Protein AF-K1UA88-F1 (afdb_monomer_lite)

Foldseek 3Di:
DVVLVVCVVVVVVVVNVPDPPPVVVVVVVVVVVVVVVVVVVVVVVVVVVVVVVVVVVVVLVVLLVVLVVQLVVLVVVLPDPPDDPVSNVVSVVSNVVSVVSVVVSVVVVVVVVCVVVVVDDDDDDDDPPVVVVVVVVCVPDDPPD

Radius of gyration: 30.44 Å; chains: 1; bounding box: 71×41×77 Å

Sequence (145 aa):
MEEILIRFRENKFDDLLKTENHAELEKLNDQLEAIGHHIQLLKEEAREEKESTKEMVSDISHQLKTPVAALDICFSVLMQNDLSATEQEEFRIRCRSALDGLETLLQSLLEISKMETGLIQINKKKLPLMDTVISAVNRTYPKSG

Secondary structure (DSSP, 8-state):
-HHHHHHHHTT-GGGTTT---HHHHHHHHHHHHHHHHHHHHHHHHHHHHHHHHHHHHHHHHHHHHHHHHHHHHHHHHHT-TT--HHHHHHHHHHHHHHHHHHHHHHHHHHHHHHHHTT----------HHHHHHHHHHHHS----

Organism: NCBI:txid408170

InterPro domains:
  IPR003661 Signal transduction histidine kinase, dimerisation/phosphoacceptor domain [PF00512] (54-118)
  IPR003661 Signal transduction histidine kinase, dimerisation/phosphoacceptor domain [SM00388] (52-118)
  IPR003661 Signal transduction histidine kinase, dimerisation/phosphoacceptor domain [cd00082] (54-114)
  IPR036097 Signal transduction histidine kinase, dimerisation/phosphoacceptor domain superfamily [SSF47384] (38-118)
  IPR050398 Heme sensor protein HssS/ArlS-like [PTHR45528] (12-139)

Structure (mmCIF, N/CA/C/O backbone):
data_AF-K1UA88-F1
#
_entry.id   AF-K1UA88-F1
#
loop_
_atom_site.group_PDB
_atom_site.id
_atom_site.type_symbol
_atom_site.label_atom_id
_atom_site.label_alt_id
_atom_site.label_comp_id
_atom_site.label_asym_id
_atom_site.label_entity_id
_atom_site.label_seq_id
_atom_site.pdbx_PDB_ins_code
_atom_site.Cartn_x
_atom_site.Cartn_y
_atom_site.Cartn_z
_atom_site.occupancy
_atom_site.B_iso_or_equiv
_atom_site.auth_seq_id
_atom_site.auth_comp_id
_atom_site.auth_asym_id
_atom_site.auth_atom_id
_atom_site.pdbx_PDB_model_num
ATOM 1 N N . MET A 1 1 ? 25.932 -5.704 -40.683 1.00 51.31 1 MET A N 1
ATOM 2 C CA . MET A 1 1 ? 25.327 -5.335 -39.377 1.00 51.31 1 MET A CA 1
ATOM 3 C C . MET A 1 1 ? 24.572 -6.501 -38.734 1.00 51.31 1 MET A C 1
ATOM 5 O O . MET A 1 1 ? 24.930 -6.862 -37.623 1.00 51.31 1 MET A O 1
ATOM 9 N N . GLU A 1 2 ? 23.603 -7.142 -39.406 1.00 56.31 2 GLU A N 1
ATOM 10 C CA . GLU A 1 2 ? 22.898 -8.327 -38.856 1.00 56.31 2 GLU A CA 1
ATOM 11 C C . GLU A 1 2 ? 23.846 -9.473 -38.480 1.00 56.31 2 GLU A C 1
ATOM 13 O O . GLU A 1 2 ? 23.729 -10.057 -37.409 1.00 56.31 2 GLU A O 1
ATOM 18 N N . GLU A 1 3 ? 24.842 -9.748 -39.319 1.00 59.47 3 GLU A N 1
ATOM 19 C CA . GLU A 1 3 ? 25.791 -10.844 -39.102 1.00 59.47 3 GLU A CA 1
ATOM 20 C C . GLU A 1 3 ? 26.680 -10.648 -37.859 1.00 59.47 3 GLU A C 1
ATOM 22 O O . GLU A 1 3 ? 27.014 -11.602 -37.163 1.00 59.47 3 GLU A O 1
ATOM 27 N N . ILE A 1 4 ? 27.008 -9.395 -37.543 1.00 59.78 4 ILE A N 1
ATOM 28 C CA . ILE A 1 4 ? 27.801 -8.985 -36.375 1.00 59.78 4 ILE A CA 1
ATOM 29 C C . ILE A 1 4 ? 26.969 -9.144 -35.093 1.00 59.78 4 ILE A C 1
ATOM 31 O O . ILE A 1 4 ? 27.446 -9.711 -34.111 1.00 59.78 4 ILE A O 1
ATOM 35 N N . LEU A 1 5 ? 25.698 -8.726 -35.124 1.00 59.12 5 LEU A N 1
ATOM 36 C CA . LEU A 1 5 ? 24.754 -8.896 -34.013 1.00 59.12 5 LEU A CA 1
ATOM 37 C C . LEU A 1 5 ? 24.441 -10.374 -33.732 1.00 59.12 5 LEU A C 1
ATOM 39 O O . LEU A 1 5 ? 24.334 -10.772 -32.572 1.00 59.12 5 LEU A O 1
ATOM 43 N N . ILE A 1 6 ? 24.339 -11.204 -34.775 1.00 65.56 6 ILE A N 1
ATOM 44 C CA . ILE A 1 6 ? 24.177 -12.659 -34.636 1.00 65.56 6 ILE A CA 1
ATOM 45 C C . ILE A 1 6 ? 25.408 -13.270 -33.954 1.00 65.56 6 ILE A C 1
ATOM 47 O O . ILE A 1 6 ? 25.253 -14.034 -33.004 1.00 65.56 6 ILE A O 1
ATOM 51 N N . ARG A 1 7 ? 26.622 -12.888 -34.369 1.00 62.91 7 ARG A N 1
ATOM 52 C CA . ARG A 1 7 ? 27.878 -13.378 -33.770 1.00 62.91 7 ARG A CA 1
ATOM 53 C C . ARG A 1 7 ? 28.062 -12.924 -32.318 1.00 62.91 7 ARG A C 1
ATOM 55 O O . ARG A 1 7 ? 28.513 -13.719 -31.496 1.00 62.91 7 ARG A O 1
ATOM 62 N N . PHE A 1 8 ? 27.645 -11.700 -31.987 1.00 62.47 8 PHE A N 1
ATOM 63 C CA . PHE A 1 8 ? 27.607 -11.198 -30.609 1.00 62.47 8 PHE A CA 1
ATOM 64 C C . PHE A 1 8 ? 26.644 -12.019 -29.737 1.00 62.47 8 PHE A C 1
ATOM 66 O O . PHE A 1 8 ? 27.021 -12.498 -28.670 1.00 62.47 8 PHE A O 1
ATOM 73 N N . ARG A 1 9 ? 25.419 -12.268 -30.224 1.00 62.53 9 ARG A N 1
ATOM 74 C CA . ARG A 1 9 ? 24.422 -13.101 -29.528 1.00 62.53 9 ARG A CA 1
ATOM 75 C C . ARG A 1 9 ? 24.891 -14.548 -29.332 1.00 62.53 9 ARG A C 1
ATOM 77 O O . ARG A 1 9 ? 24.505 -15.185 -28.359 1.00 62.53 9 ARG A O 1
ATOM 84 N N . GLU A 1 10 ? 25.720 -15.060 -30.238 1.00 72.69 10 GLU A N 1
ATOM 85 C CA . GLU A 1 10 ? 26.306 -16.405 -30.170 1.00 72.69 10 GLU A CA 1
ATOM 86 C C . GLU A 1 10 ? 27.605 -16.489 -29.347 1.00 72.69 10 GLU A C 1
ATOM 88 O O . GLU A 1 10 ? 28.243 -17.541 -29.335 1.00 72.69 10 GLU A O 1
ATOM 93 N N . ASN A 1 11 ? 28.001 -15.418 -28.643 1.00 61.56 11 ASN A N 1
ATOM 94 C CA . ASN A 1 11 ? 29.209 -15.366 -27.806 1.00 61.56 11 ASN A CA 1
ATOM 95 C C . ASN A 1 11 ? 30.523 -15.588 -28.597 1.00 61.56 11 ASN A C 1
ATOM 97 O O . ASN A 1 11 ? 31.531 -16.016 -28.037 1.00 61.56 11 ASN A O 1
ATOM 101 N N . LYS A 1 12 ? 30.527 -15.301 -29.909 1.00 65.31 12 LYS A N 1
ATOM 102 C CA . LYS A 1 12 ? 31.684 -15.465 -30.814 1.00 65.31 12 LYS A CA 1
ATOM 103 C C . LYS A 1 12 ? 32.442 -14.147 -30.986 1.00 65.31 12 LYS A C 1
ATOM 105 O O . LYS A 1 12 ? 32.491 -13.568 -32.071 1.00 65.31 12 LYS A O 1
ATOM 110 N N . PHE A 1 13 ? 33.023 -13.670 -29.889 1.00 60.03 13 PHE A N 1
ATOM 111 C CA . PHE A 1 13 ? 33.731 -12.386 -29.823 1.00 60.03 13 PHE A CA 1
ATOM 112 C C . PHE A 1 13 ? 35.048 -12.356 -30.616 1.00 60.03 13 PHE A C 1
ATOM 114 O O . PHE A 1 13 ? 35.391 -11.327 -31.197 1.00 60.03 13 PHE A O 1
ATOM 121 N N . ASP A 1 14 ? 35.743 -13.491 -30.724 1.00 58.16 14 ASP A N 1
ATOM 122 C CA . ASP A 1 14 ? 37.041 -13.589 -31.409 1.00 58.16 14 ASP A CA 1
ATOM 123 C C . ASP A 1 14 ? 36.977 -13.314 -32.919 1.00 58.16 14 ASP A C 1
ATOM 125 O O . ASP A 1 14 ? 37.958 -12.875 -33.517 1.00 58.16 14 ASP A O 1
ATOM 129 N N . ASP A 1 15 ? 35.827 -13.552 -33.555 1.00 58.66 15 ASP A N 1
ATOM 130 C CA . ASP A 1 15 ? 35.647 -13.333 -34.995 1.00 58.66 15 ASP A CA 1
ATOM 131 C C . ASP A 1 15 ? 35.169 -11.913 -35.333 1.00 58.66 15 ASP A C 1
ATOM 133 O O . ASP A 1 15 ? 35.246 -11.500 -36.490 1.00 58.66 15 ASP A O 1
ATOM 137 N N . LEU A 1 16 ? 34.706 -11.148 -34.338 1.00 57.72 16 LEU A N 1
ATOM 138 C CA . LEU A 1 16 ? 34.315 -9.740 -34.483 1.00 57.72 16 LEU A CA 1
ATOM 139 C C . LEU A 1 16 ? 35.546 -8.827 -34.567 1.00 57.72 16 LEU A C 1
ATOM 141 O O . LEU A 1 16 ? 35.598 -7.932 -35.411 1.00 57.72 16 LEU A O 1
ATOM 145 N N . LEU A 1 17 ? 36.563 -9.121 -33.752 1.00 58.81 17 LEU A N 1
ATOM 146 C CA . LEU A 1 17 ? 37.824 -8.374 -33.657 1.00 58.81 17 LEU A CA 1
ATOM 147 C C . LEU A 1 17 ? 38.757 -8.557 -34.868 1.00 58.81 17 LEU A C 1
ATOM 149 O O . LEU A 1 17 ? 39.751 -7.848 -34.983 1.00 58.81 17 LEU A O 1
ATOM 153 N N . LYS A 1 18 ? 38.446 -9.488 -35.779 1.00 63.47 18 LYS A N 1
ATOM 154 C CA . LYS A 1 18 ? 39.215 -9.739 -37.015 1.00 63.47 18 LYS A CA 1
ATOM 155 C C . LYS A 1 18 ? 38.802 -8.846 -38.190 1.00 63.47 18 LYS A C 1
ATOM 157 O O . LYS A 1 18 ? 39.366 -8.967 -39.273 1.00 63.47 18 LYS A O 1
ATOM 162 N N . THR A 1 19 ? 37.802 -7.986 -38.008 1.00 62.97 19 THR A N 1
ATOM 163 C CA . THR A 1 19 ? 37.312 -7.086 -39.059 1.00 62.97 19 THR A CA 1
ATOM 164 C C . THR A 1 19 ? 38.203 -5.840 -39.127 1.00 62.97 19 THR A C 1
ATOM 166 O O . THR A 1 19 ? 38.290 -5.106 -38.152 1.00 62.97 19 THR A O 1
ATOM 169 N N . GLU A 1 20 ? 38.837 -5.555 -40.270 1.00 62.91 20 GLU A N 1
ATOM 170 C CA . GLU A 1 20 ? 39.700 -4.364 -40.456 1.00 62.91 20 GLU A CA 1
ATOM 171 C C . GLU A 1 20 ? 38.912 -3.049 -40.651 1.00 62.91 20 GLU A C 1
ATOM 173 O O . GLU A 1 20 ? 39.484 -1.967 -40.786 1.00 62.91 20 GLU A O 1
ATOM 178 N N . ASN A 1 21 ? 37.578 -3.119 -40.674 1.00 72.88 21 ASN A N 1
ATOM 179 C CA . ASN A 1 21 ? 36.710 -1.971 -40.904 1.00 72.88 21 ASN A CA 1
ATOM 180 C C . ASN A 1 21 ? 36.418 -1.211 -39.600 1.00 72.88 21 ASN A C 1
ATOM 182 O O . ASN A 1 21 ? 35.411 -1.446 -38.928 1.00 72.88 21 ASN A O 1
ATOM 186 N N . HIS A 1 22 ? 37.301 -0.270 -39.260 1.00 72.81 22 HIS A N 1
ATOM 187 C CA . HIS A 1 22 ? 37.200 0.569 -38.060 1.00 72.81 22 HIS A CA 1
ATOM 188 C C . HIS A 1 22 ? 35.840 1.267 -37.888 1.00 72.81 22 HIS A C 1
ATOM 190 O O . HIS A 1 22 ? 35.344 1.343 -36.768 1.00 72.81 22 HIS A O 1
ATOM 196 N N . ALA A 1 23 ? 35.204 1.713 -38.976 1.00 75.38 23 ALA A N 1
ATOM 197 C CA . ALA A 1 23 ? 33.917 2.410 -38.911 1.00 75.38 23 ALA A CA 1
ATOM 198 C C . ALA A 1 23 ? 32.754 1.490 -38.481 1.00 75.38 23 ALA A C 1
ATOM 200 O O . ALA A 1 23 ? 31.801 1.932 -37.840 1.00 75.38 23 ALA A O 1
ATOM 201 N N . GLU A 1 24 ? 32.814 0.199 -38.820 1.00 72.44 24 GLU A N 1
ATOM 202 C CA . GLU A 1 24 ?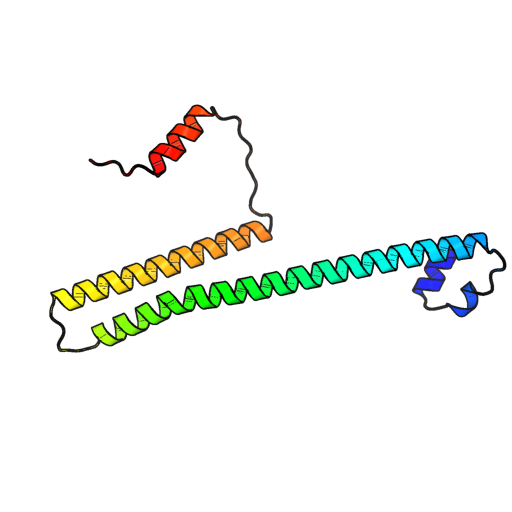 31.806 -0.779 -38.390 1.00 72.44 24 GLU A CA 1
ATOM 203 C C . GLU A 1 24 ? 32.002 -1.203 -36.931 1.00 72.44 24 GLU A C 1
ATOM 205 O O . GLU A 1 24 ? 31.016 -1.436 -36.230 1.00 72.44 24 GLU A O 1
ATOM 210 N N . LEU A 1 25 ? 33.255 -1.256 -36.466 1.00 74.81 25 LEU A N 1
ATOM 211 C CA . LEU A 1 25 ? 33.591 -1.506 -35.062 1.00 74.81 25 LEU A CA 1
ATOM 212 C C . LEU A 1 25 ? 33.178 -0.341 -34.155 1.00 74.81 25 LEU A C 1
ATOM 214 O O . LEU A 1 25 ? 32.622 -0.581 -33.087 1.00 74.81 25 LEU A O 1
ATOM 218 N N . GLU A 1 26 ? 33.389 0.903 -34.589 1.00 78.25 26 GLU A N 1
ATOM 219 C CA . GLU A 1 26 ? 32.960 2.105 -33.860 1.00 78.25 26 GLU A CA 1
ATOM 220 C C . GLU A 1 26 ? 31.434 2.133 -33.703 1.00 78.25 26 GLU A C 1
ATOM 222 O O . GLU A 1 26 ? 30.918 2.220 -32.592 1.00 78.25 26 GLU A O 1
ATOM 227 N N . LYS A 1 27 ? 30.697 1.886 -34.793 1.00 77.19 27 LYS A N 1
ATOM 228 C CA . LYS A 1 27 ? 29.231 1.799 -34.750 1.00 77.19 27 LYS A CA 1
ATOM 229 C C . LYS A 1 27 ? 28.717 0.674 -33.844 1.00 77.19 27 LYS A C 1
ATOM 231 O O . LYS A 1 27 ? 27.672 0.822 -33.213 1.00 77.19 27 LYS A O 1
ATOM 236 N N . LEU A 1 28 ? 29.410 -0.465 -33.807 1.00 77.25 28 LEU A N 1
ATOM 237 C CA . LEU A 1 28 ? 29.076 -1.561 -32.897 1.00 77.25 28 LEU A CA 1
ATOM 238 C C . LEU A 1 28 ? 29.319 -1.163 -31.438 1.00 77.25 28 LEU A C 1
ATOM 240 O O . LEU A 1 28 ? 28.499 -1.489 -30.581 1.00 77.25 28 LEU A O 1
ATOM 244 N N . ASN A 1 29 ? 30.420 -0.462 -31.165 1.00 78.12 29 ASN A N 1
ATOM 245 C CA . ASN A 1 29 ? 30.736 0.039 -29.835 1.00 78.12 29 ASN A CA 1
ATOM 246 C C . ASN A 1 29 ? 29.665 1.024 -29.345 1.00 78.12 29 ASN A C 1
ATOM 248 O O . ASN A 1 29 ? 29.145 0.836 -28.249 1.00 78.12 29 ASN A O 1
ATOM 252 N N . ASP A 1 30 ? 29.242 1.969 -30.190 1.00 81.00 30 ASP A N 1
ATOM 253 C CA . ASP A 1 30 ? 28.160 2.913 -29.871 1.00 81.00 30 ASP A CA 1
ATOM 254 C C . ASP A 1 30 ? 26.839 2.189 -29.556 1.00 81.00 30 ASP A C 1
ATOM 256 O O . ASP A 1 30 ? 26.119 2.531 -28.616 1.00 81.00 30 ASP A O 1
ATOM 260 N N . GLN A 1 31 ? 26.506 1.151 -30.334 1.00 79.50 31 GLN A N 1
ATOM 261 C CA . GLN A 1 31 ? 25.310 0.338 -30.094 1.00 79.50 31 GLN A CA 1
ATOM 262 C C . GLN A 1 31 ? 25.404 -0.453 -28.786 1.00 79.50 31 GLN A C 1
ATOM 264 O O . GLN A 1 31 ? 24.408 -0.573 -28.069 1.00 79.50 31 GLN A O 1
ATOM 269 N N . LEU A 1 32 ? 26.581 -0.992 -28.467 1.00 80.25 32 LEU A N 1
ATOM 270 C CA . LEU A 1 32 ? 26.811 -1.730 -27.230 1.00 80.25 32 LEU A CA 1
ATOM 271 C C . LEU A 1 32 ? 26.743 -0.806 -26.011 1.00 80.25 32 LEU A C 1
ATOM 273 O O . LEU A 1 32 ? 26.140 -1.175 -25.004 1.00 80.25 32 LEU A O 1
ATOM 277 N N . GLU A 1 33 ? 27.295 0.401 -26.122 1.00 80.75 33 GLU A N 1
ATOM 278 C CA . GLU A 1 33 ? 27.209 1.438 -25.096 1.00 80.75 33 GLU A CA 1
ATOM 279 C C . GLU A 1 33 ? 25.749 1.847 -24.858 1.00 80.75 33 GLU A C 1
ATOM 281 O O . GLU A 1 33 ? 25.284 1.837 -23.717 1.00 80.75 33 GLU A O 1
ATOM 286 N N . ALA A 1 34 ? 24.974 2.077 -25.924 1.00 82.69 34 ALA A N 1
ATOM 287 C CA . ALA A 1 34 ? 23.545 2.377 -25.820 1.00 82.69 34 ALA A CA 1
ATOM 288 C C . ALA A 1 34 ? 22.747 1.251 -25.133 1.00 82.69 34 ALA A C 1
ATOM 290 O O . ALA A 1 34 ? 21.897 1.522 -24.280 1.00 82.69 34 ALA A O 1
ATOM 291 N N . ILE A 1 35 ? 23.032 -0.017 -25.457 1.00 86.38 35 ILE A N 1
ATOM 292 C CA . ILE A 1 35 ? 22.415 -1.174 -24.786 1.00 86.38 35 ILE A CA 1
ATOM 293 C C . ILE A 1 35 ? 22.840 -1.237 -23.316 1.00 86.38 35 ILE A C 1
ATOM 295 O O . ILE A 1 35 ? 21.995 -1.466 -22.453 1.00 86.38 35 ILE A O 1
ATOM 299 N N . GLY A 1 36 ? 24.120 -1.009 -23.015 1.00 83.50 36 GLY A N 1
ATOM 300 C CA . GLY A 1 36 ? 24.634 -0.965 -21.646 1.00 83.50 36 GLY A CA 1
ATOM 301 C C . GLY A 1 36 ? 23.917 0.088 -20.801 1.00 83.50 36 GLY A C 1
ATOM 302 O O . GLY A 1 36 ? 23.453 -0.215 -19.700 1.00 83.50 36 GLY A O 1
ATOM 303 N N . HIS A 1 37 ? 23.732 1.291 -21.350 1.00 85.94 37 HIS A N 1
ATOM 304 C CA . HIS A 1 37 ? 22.940 2.347 -20.719 1.00 85.94 37 HIS A CA 1
ATOM 305 C C . HIS A 1 37 ? 21.481 1.941 -20.514 1.00 85.94 37 HIS A C 1
ATOM 307 O O . HIS A 1 37 ? 20.935 2.162 -19.433 1.00 85.94 37 HIS A O 1
ATOM 313 N N . HIS A 1 38 ? 20.853 1.317 -21.511 1.00 88.94 38 HIS A N 1
ATOM 314 C CA . HIS A 1 38 ? 19.465 0.881 -21.395 1.00 88.94 38 HIS A CA 1
ATOM 315 C C . HIS A 1 38 ? 19.285 -0.213 -20.332 1.00 88.94 38 HIS A C 1
ATOM 317 O O . HIS A 1 38 ? 18.365 -0.136 -19.524 1.00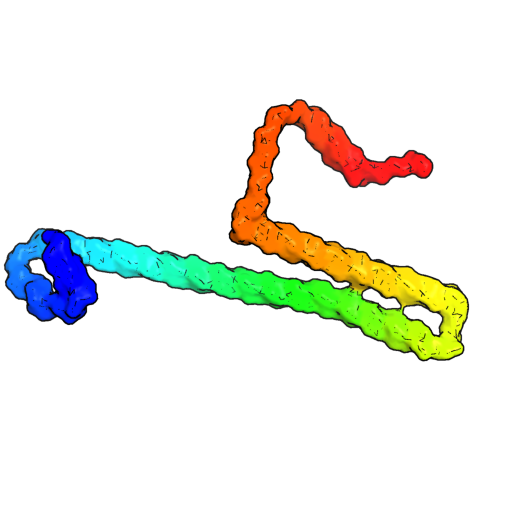 88.94 38 HIS A O 1
ATOM 323 N N . ILE A 1 39 ? 20.195 -1.189 -20.264 1.00 89.75 39 ILE A N 1
ATOM 324 C CA . ILE A 1 39 ? 20.194 -2.223 -19.217 1.00 89.75 39 ILE A CA 1
ATOM 325 C C . ILE A 1 39 ? 20.374 -1.592 -17.835 1.00 89.75 39 ILE A C 1
ATOM 327 O O . ILE A 1 39 ? 19.706 -1.997 -16.885 1.00 89.75 39 ILE A O 1
ATOM 331 N N . GLN A 1 40 ? 21.262 -0.604 -17.711 1.00 89.38 40 GLN A N 1
ATOM 332 C CA . GLN A 1 40 ? 21.472 0.097 -16.449 1.00 89.38 40 GLN A CA 1
ATOM 333 C C . GLN A 1 40 ? 20.216 0.862 -16.013 1.00 89.38 40 GLN A C 1
ATOM 335 O O . GLN A 1 40 ? 19.878 0.823 -14.832 1.00 89.38 40 GLN A O 1
ATOM 340 N N . LEU A 1 41 ? 19.507 1.497 -16.953 1.00 93.44 41 LEU A N 1
ATOM 341 C CA . LEU A 1 41 ? 18.229 2.157 -16.686 1.00 93.44 41 LEU A CA 1
ATOM 342 C C . LEU A 1 41 ? 17.168 1.151 -16.223 1.00 93.44 41 LEU A C 1
ATOM 344 O O . LEU A 1 41 ? 16.612 1.322 -15.146 1.00 93.44 41 LEU A O 1
ATOM 348 N N . LEU A 1 42 ? 16.962 0.061 -16.970 1.00 91.50 42 LEU A N 1
ATOM 349 C CA . LEU A 1 42 ? 16.003 -0.994 -16.609 1.00 91.50 42 LEU A CA 1
ATOM 350 C C . LEU A 1 42 ? 16.304 -1.607 -15.236 1.00 91.50 42 LEU A C 1
ATOM 352 O O . LEU A 1 42 ? 15.400 -1.945 -14.475 1.00 91.50 42 LEU A O 1
ATOM 356 N N . LYS A 1 43 ? 17.589 -1.768 -14.905 1.00 93.62 43 LYS A N 1
ATOM 357 C CA . LYS A 1 43 ? 18.019 -2.263 -13.596 1.00 93.62 43 LYS A CA 1
ATOM 358 C C . LYS A 1 43 ? 17.669 -1.281 -12.480 1.00 93.62 43 LYS A C 1
ATOM 360 O O . LYS A 1 43 ? 17.310 -1.730 -11.392 1.00 93.62 43 LYS A O 1
ATOM 365 N N . GLU A 1 44 ? 17.809 0.016 -12.729 1.00 94.75 44 GLU A N 1
ATOM 366 C CA . GLU A 1 44 ? 17.458 1.050 -11.761 1.00 94.75 44 GLU A CA 1
ATOM 367 C C . GLU A 1 44 ? 15.942 1.128 -11.565 1.00 94.75 44 GLU A C 1
ATOM 369 O O . GLU A 1 44 ? 15.486 1.051 -10.430 1.00 94.75 44 GLU A O 1
ATOM 374 N N . GLU A 1 45 ? 15.164 1.123 -12.649 1.00 94.44 45 GLU A N 1
ATOM 375 C CA . GLU A 1 45 ? 13.695 1.070 -12.605 1.00 94.44 45 GLU A CA 1
ATOM 376 C C . GLU A 1 45 ? 13.201 -0.160 -11.824 1.00 94.44 45 GLU A C 1
ATOM 378 O O . GLU A 1 45 ? 12.396 -0.039 -10.903 1.00 94.44 45 GLU A O 1
ATOM 383 N N . ALA A 1 46 ? 13.756 -1.345 -12.101 1.00 92.19 46 ALA A N 1
ATOM 384 C CA . ALA A 1 46 ? 13.413 -2.566 -11.370 1.00 92.19 46 ALA A CA 1
ATOM 385 C C . ALA A 1 46 ? 13.817 -2.509 -9.883 1.00 92.19 46 ALA A C 1
ATOM 387 O O . ALA A 1 46 ? 13.174 -3.125 -9.027 1.00 92.19 46 ALA A O 1
ATOM 388 N N . ARG A 1 47 ? 14.904 -1.799 -9.551 1.00 94.81 47 ARG A N 1
ATOM 389 C CA . ARG A 1 47 ? 15.334 -1.582 -8.161 1.00 94.81 47 ARG A CA 1
ATOM 390 C C . ARG A 1 47 ? 14.358 -0.662 -7.434 1.00 94.81 47 ARG A C 1
ATOM 392 O O . ARG A 1 47 ? 14.005 -0.959 -6.293 1.00 94.81 47 ARG A O 1
ATOM 399 N N . GLU A 1 48 ? 13.940 0.421 -8.079 1.00 94.62 48 GLU A N 1
ATOM 400 C CA . GLU A 1 48 ? 12.971 1.379 -7.545 1.00 94.62 48 GLU A CA 1
ATOM 401 C C . GLU A 1 48 ? 11.600 0.731 -7.334 1.00 94.62 48 GLU A C 1
ATOM 403 O O . GLU A 1 48 ? 11.044 0.834 -6.243 1.00 94.62 48 GLU A O 1
ATOM 408 N N . GLU A 1 49 ? 11.098 -0.026 -8.313 1.00 87.56 49 GLU A N 1
ATOM 409 C CA . GLU A 1 49 ? 9.829 -0.760 -8.205 1.00 87.56 49 GLU A CA 1
ATOM 410 C C . GLU A 1 49 ? 9.852 -1.765 -7.043 1.00 87.56 49 GLU A C 1
ATOM 412 O O . GLU A 1 49 ? 8.907 -1.861 -6.250 1.00 87.56 49 GLU A O 1
ATOM 417 N N . LYS A 1 50 ? 10.973 -2.478 -6.879 1.00 89.25 50 LYS A N 1
ATOM 418 C CA . LYS A 1 50 ? 11.163 -3.410 -5.764 1.00 89.25 50 LYS A CA 1
ATOM 419 C C . LYS A 1 50 ? 11.159 -2.702 -4.409 1.00 89.25 50 LYS A C 1
ATOM 421 O O . LYS A 1 50 ? 10.557 -3.222 -3.466 1.00 89.25 50 LYS A O 1
ATOM 426 N N . GLU A 1 51 ? 11.852 -1.571 -4.279 1.00 92.25 51 GLU A N 1
ATOM 427 C CA . GLU A 1 51 ? 11.881 -0.838 -3.009 1.00 92.25 51 GLU A CA 1
ATOM 428 C C . GLU A 1 51 ? 10.511 -0.220 -2.706 1.00 92.25 51 GLU A C 1
ATOM 430 O O . GLU A 1 51 ? 10.025 -0.371 -1.589 1.00 92.25 51 GLU A O 1
ATOM 435 N N . SER A 1 52 ? 9.827 0.330 -3.713 1.00 86.44 52 SER A N 1
ATOM 436 C CA . SER A 1 52 ? 8.458 0.845 -3.581 1.00 86.44 52 SER A CA 1
ATOM 437 C C . SER A 1 52 ? 7.475 -0.237 -3.118 1.00 86.44 52 SER A C 1
ATOM 439 O O . SER A 1 52 ? 6.714 -0.025 -2.172 1.00 86.44 52 SER A O 1
ATOM 441 N N . THR A 1 53 ? 7.551 -1.443 -3.693 1.00 85.25 53 THR A N 1
ATOM 442 C CA . THR A 1 53 ? 6.737 -2.593 -3.255 1.00 85.25 53 THR A CA 1
ATOM 443 C C . THR A 1 53 ? 7.002 -2.937 -1.786 1.00 85.25 53 THR A C 1
ATOM 445 O O . THR A 1 53 ? 6.083 -3.225 -1.018 1.00 85.25 53 THR A O 1
ATOM 448 N N . LYS A 1 54 ? 8.271 -2.916 -1.370 1.00 87.6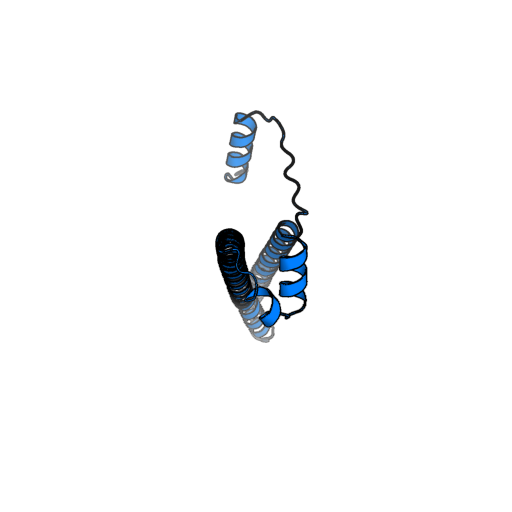2 54 LYS A N 1
ATOM 449 C CA . LYS A 1 54 ? 8.677 -3.231 0.003 1.00 87.62 54 LYS A CA 1
ATOM 450 C C . LYS A 1 54 ? 8.192 -2.175 0.999 1.00 87.62 54 LYS A C 1
ATOM 452 O O . LYS A 1 54 ? 7.713 -2.547 2.072 1.00 87.62 54 LYS A O 1
ATOM 457 N N . GLU A 1 55 ? 8.290 -0.895 0.650 1.00 90.75 55 GLU A N 1
ATOM 458 C CA . GLU A 1 55 ? 7.746 0.214 1.441 1.00 90.75 55 GLU A CA 1
ATOM 459 C C . GLU A 1 55 ? 6.228 0.081 1.594 1.00 90.75 55 GLU A C 1
ATOM 461 O O . GLU A 1 55 ? 5.728 0.059 2.718 1.00 90.75 55 GLU A O 1
ATOM 466 N N . MET A 1 56 ? 5.510 -0.159 0.493 1.00 85.94 56 MET A N 1
ATOM 467 C CA . MET A 1 56 ? 4.061 -0.365 0.510 1.00 85.94 56 MET A CA 1
ATOM 468 C C . MET A 1 56 ? 3.653 -1.521 1.438 1.00 85.94 56 MET A C 1
ATOM 470 O O . MET A 1 56 ? 2.770 -1.359 2.280 1.00 85.94 56 MET A O 1
ATOM 474 N N . VAL A 1 57 ? 4.310 -2.683 1.345 1.00 86.81 57 VAL A N 1
ATOM 475 C CA . VAL A 1 57 ? 4.027 -3.834 2.229 1.00 86.81 57 VAL A CA 1
ATOM 476 C C . VAL A 1 57 ? 4.293 -3.500 3.702 1.00 86.81 57 VAL A C 1
ATOM 478 O O . VAL A 1 57 ? 3.524 -3.913 4.580 1.00 86.81 57 VAL A O 1
ATOM 481 N N . SER A 1 58 ? 5.364 -2.756 3.986 1.00 90.00 58 SER A N 1
ATOM 482 C CA . SER A 1 58 ? 5.691 -2.300 5.340 1.00 90.00 58 SER A CA 1
ATOM 483 C C . SER A 1 58 ? 4.599 -1.381 5.892 1.00 90.00 58 SER A C 1
ATOM 485 O O . SER A 1 58 ? 4.088 -1.617 6.991 1.00 90.00 58 SER A O 1
ATOM 487 N N . ASP A 1 59 ? 4.174 -0.392 5.109 1.00 90.06 59 ASP A N 1
ATOM 488 C CA . ASP A 1 59 ? 3.141 0.568 5.497 1.00 90.06 59 ASP A CA 1
ATOM 489 C C . ASP A 1 59 ? 1.800 -0.116 5.760 1.00 90.06 59 ASP A C 1
ATOM 491 O O . ASP A 1 59 ? 1.170 0.130 6.791 1.00 90.06 59 ASP A O 1
ATOM 495 N N . ILE A 1 60 ? 1.397 -1.050 4.895 1.00 87.56 60 ILE A N 1
ATOM 496 C CA . ILE A 1 60 ? 0.181 -1.853 5.085 1.00 87.56 60 ILE A CA 1
ATOM 497 C C . ILE A 1 60 ? 0.266 -2.655 6.383 1.00 87.56 60 ILE A C 1
ATOM 499 O O . ILE A 1 60 ? -0.683 -2.680 7.167 1.00 87.56 60 ILE A O 1
ATOM 503 N N . SER A 1 61 ? 1.413 -3.283 6.648 1.00 89.81 61 SER A N 1
ATOM 504 C CA . SER A 1 61 ? 1.626 -4.064 7.870 1.00 89.81 61 SER A CA 1
ATOM 505 C C . SER A 1 61 ? 1.500 -3.195 9.126 1.00 89.81 61 SER A C 1
ATOM 507 O O . SER A 1 61 ? 0.863 -3.600 10.103 1.00 89.81 61 SER A O 1
ATOM 509 N N . HIS A 1 62 ? 2.052 -1.978 9.106 1.00 91.69 62 HIS A N 1
ATOM 510 C CA . HIS A 1 62 ? 1.913 -1.016 10.201 1.00 91.69 62 HIS A CA 1
ATOM 511 C C . HIS A 1 62 ? 0.468 -0.536 10.379 1.00 91.69 62 HIS A C 1
ATOM 513 O O . HIS A 1 62 ? -0.035 -0.502 11.508 1.00 91.69 62 HIS A O 1
ATOM 519 N N . GLN A 1 63 ? -0.214 -0.216 9.278 1.00 89.50 63 GLN A N 1
ATOM 520 C CA . GLN A 1 63 ? -1.610 0.222 9.289 1.00 89.50 63 GLN A CA 1
ATOM 521 C C . GLN A 1 63 ? -2.561 -0.884 9.752 1.00 89.50 63 GLN A C 1
ATOM 523 O O . GLN A 1 63 ? -3.543 -0.572 10.415 1.00 89.50 63 GLN A O 1
ATOM 528 N N . LEU A 1 64 ? -2.252 -2.160 9.493 1.00 89.56 64 LEU A N 1
ATOM 529 C CA . LEU A 1 64 ? -2.997 -3.314 10.015 1.00 89.56 64 L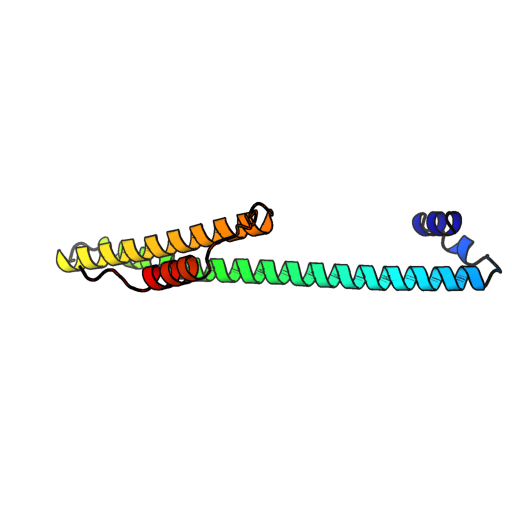EU A CA 1
ATOM 530 C C . LEU A 1 64 ? -2.744 -3.551 11.507 1.00 89.56 64 LEU A C 1
ATOM 532 O O . LEU A 1 64 ? -3.675 -3.851 12.255 1.00 89.56 64 LEU A O 1
ATOM 536 N N . LYS A 1 65 ? -1.492 -3.422 11.965 1.00 90.56 65 LYS A N 1
ATOM 537 C CA . LYS A 1 65 ? -1.113 -3.743 13.351 1.00 90.56 65 LYS A CA 1
ATOM 538 C C . LYS A 1 65 ? -1.882 -2.906 14.374 1.00 90.56 65 LYS A C 1
ATOM 540 O O . LYS A 1 65 ? -2.236 -3.419 15.431 1.00 90.56 65 LYS A O 1
ATOM 545 N N . THR A 1 66 ? -2.154 -1.643 14.056 1.00 89.25 66 THR A N 1
ATOM 546 C CA . THR A 1 66 ? -2.857 -0.705 14.943 1.00 89.25 66 THR A CA 1
ATOM 547 C C . THR A 1 66 ? -4.306 -1.125 15.249 1.00 89.25 66 THR A C 1
ATOM 549 O O . THR A 1 66 ? -4.602 -1.363 16.422 1.00 89.25 66 THR A O 1
ATOM 552 N N . PRO A 1 67 ? -5.219 -1.265 14.266 1.00 88.62 67 PRO A N 1
ATOM 553 C CA . PRO A 1 67 ? -6.589 -1.694 14.529 1.00 88.62 67 PRO A CA 1
ATOM 554 C C . PRO A 1 67 ? -6.662 -3.136 15.048 1.00 88.62 67 PRO A C 1
ATOM 556 O O . PRO A 1 67 ? -7.505 -3.422 15.893 1.00 88.62 67 PRO A O 1
ATOM 559 N N . VAL A 1 68 ? -5.758 -4.031 14.628 1.00 92.50 68 VAL A N 1
ATOM 560 C CA . VAL A 1 68 ? -5.693 -5.401 15.172 1.00 92.50 68 VAL A CA 1
ATOM 561 C C . VAL A 1 68 ? -5.337 -5.390 16.661 1.00 92.50 68 VAL A C 1
ATOM 563 O O . VAL A 1 68 ? -6.016 -6.043 17.447 1.00 92.50 68 VAL A O 1
ATOM 566 N N . ALA A 1 69 ? -4.327 -4.619 17.075 1.00 92.44 69 ALA A N 1
ATOM 567 C CA . ALA A 1 69 ? -3.978 -4.481 18.489 1.00 92.44 69 ALA A CA 1
ATOM 568 C C . ALA A 1 69 ? -5.106 -3.819 19.296 1.00 92.44 69 ALA A C 1
ATOM 570 O O . ALA A 1 69 ? -5.383 -4.226 20.422 1.00 92.44 69 ALA A O 1
ATOM 571 N N . ALA A 1 70 ? -5.791 -2.826 18.718 1.00 91.06 70 ALA A N 1
ATOM 572 C CA . ALA A 1 70 ? -6.949 -2.202 19.352 1.00 91.06 70 ALA A CA 1
ATOM 573 C C . ALA A 1 70 ? -8.087 -3.211 19.581 1.00 91.06 70 ALA A C 1
ATOM 575 O O . ALA A 1 70 ? -8.672 -3.226 20.665 1.00 91.06 70 ALA A O 1
ATOM 576 N N . LEU A 1 71 ? -8.370 -4.076 18.599 1.00 93.31 71 LEU A N 1
ATOM 577 C CA . LEU A 1 71 ? -9.351 -5.156 18.734 1.00 93.31 71 LEU A CA 1
ATOM 578 C C . LEU A 1 71 ? -8.942 -6.167 19.802 1.00 93.31 71 LEU A C 1
ATOM 580 O O . LEU A 1 71 ? -9.771 -6.515 20.636 1.00 93.31 71 LEU A O 1
ATOM 584 N N . ASP A 1 72 ? -7.682 -6.599 19.810 1.00 93.25 72 ASP A N 1
ATOM 585 C CA . ASP A 1 72 ? -7.166 -7.560 20.791 1.00 93.25 72 ASP A CA 1
ATOM 586 C C . ASP A 1 72 ? -7.314 -7.040 22.230 1.00 93.25 72 ASP A C 1
ATOM 588 O O . ASP A 1 72 ? -7.819 -7.741 23.109 1.00 93.25 72 ASP A O 1
ATOM 592 N N . ILE A 1 73 ? -6.984 -5.762 22.454 1.00 92.06 73 ILE A N 1
ATOM 593 C CA . ILE A 1 73 ? -7.186 -5.092 23.745 1.00 92.06 73 ILE A CA 1
ATOM 594 C C . ILE A 1 73 ? -8.676 -5.019 24.089 1.00 92.06 73 ILE A C 1
ATOM 596 O O . ILE A 1 73 ? -9.062 -5.370 25.203 1.00 92.06 73 ILE A O 1
ATOM 600 N N . CYS A 1 74 ? -9.526 -4.579 23.156 1.00 91.12 74 CYS A N 1
ATOM 601 C CA . CYS A 1 74 ? -10.954 -4.436 23.434 1.00 91.12 74 CYS A CA 1
ATOM 602 C C . CYS A 1 74 ? -11.613 -5.786 23.743 1.00 91.12 74 CYS A C 1
ATOM 604 O O . CYS A 1 74 ? -12.387 -5.871 24.693 1.00 91.12 74 CYS A O 1
ATOM 606 N N . PHE A 1 75 ? -11.275 -6.848 23.008 1.00 90.69 75 PHE A N 1
ATOM 607 C CA . PHE A 1 75 ? -11.754 -8.196 23.308 1.00 90.69 75 PHE A CA 1
ATOM 608 C C . PHE A 1 75 ? -11.217 -8.706 24.644 1.00 90.69 75 PHE A C 1
ATOM 610 O O . PHE A 1 75 ? -11.994 -9.230 25.437 1.00 90.69 75 PHE A O 1
ATOM 617 N N . SER A 1 76 ? -9.931 -8.501 24.936 1.00 91.56 76 SER A N 1
ATOM 618 C CA . SER A 1 76 ? -9.336 -8.894 26.219 1.00 91.56 76 SER A CA 1
ATOM 619 C C . SER A 1 76 ? -10.035 -8.236 27.409 1.00 91.56 76 SER A C 1
ATOM 621 O O . SER A 1 76 ? -10.238 -8.884 28.434 1.00 91.56 76 SER A O 1
ATOM 623 N N . VAL A 1 77 ? -10.434 -6.968 27.271 1.00 90.19 77 VAL A N 1
ATOM 624 C CA . VAL A 1 77 ? -11.215 -6.268 28.297 1.00 90.19 77 VAL A CA 1
ATOM 625 C C . VAL A 1 77 ? -12.637 -6.816 28.358 1.00 90.19 77 VAL A C 1
ATOM 627 O O . VAL A 1 77 ? -13.071 -7.213 29.430 1.00 90.19 77 VAL A O 1
ATOM 630 N N . LEU A 1 78 ? -13.339 -6.937 27.226 1.00 89.75 78 LEU A N 1
ATOM 631 C CA . LEU A 1 78 ? -14.718 -7.451 27.171 1.00 89.75 78 LEU A CA 1
ATOM 632 C C . LEU A 1 78 ? -14.885 -8.878 27.718 1.00 89.75 78 LEU A C 1
ATOM 634 O O . LEU A 1 78 ? -15.994 -9.257 28.085 1.00 89.75 78 LEU A O 1
ATOM 638 N N . MET A 1 79 ? -13.811 -9.666 27.769 1.00 89.69 79 MET A N 1
ATOM 639 C CA . MET A 1 79 ? -13.797 -11.006 28.364 1.00 89.69 79 MET A CA 1
ATOM 640 C C . MET A 1 79 ? -13.723 -11.003 29.905 1.00 89.69 79 MET A C 1
ATOM 642 O O . MET A 1 79 ? -13.812 -12.069 30.517 1.00 89.69 79 MET A O 1
ATOM 646 N N . GLN A 1 80 ? -13.551 -9.844 30.547 1.00 90.31 80 GLN A N 1
ATOM 647 C CA . GLN A 1 80 ? -13.547 -9.702 32.006 1.00 90.31 80 GLN A CA 1
ATOM 648 C C . GLN A 1 80 ? -14.985 -9.683 32.557 1.00 90.31 80 GLN A C 1
ATOM 650 O O . GLN A 1 80 ? -15.897 -9.126 31.949 1.00 90.31 80 GLN A O 1
ATOM 655 N N . ASN A 1 81 ? -15.204 -10.317 33.715 1.00 79.38 81 ASN A N 1
ATOM 656 C CA . ASN A 1 81 ? -16.548 -10.540 34.276 1.00 79.38 81 ASN A CA 1
ATOM 657 C C . ASN A 1 81 ? -17.067 -9.391 35.165 1.00 79.38 81 ASN A C 1
ATOM 659 O O . ASN A 1 81 ? -18.170 -9.487 35.698 1.00 79.38 81 ASN A O 1
ATOM 663 N N . ASP A 1 82 ? -16.285 -8.334 35.361 1.00 89.94 82 ASP A N 1
ATOM 664 C CA . ASP A 1 82 ? -16.535 -7.240 36.308 1.00 89.94 82 ASP A CA 1
ATOM 665 C C . ASP A 1 82 ? -16.845 -5.890 35.639 1.00 89.94 82 ASP A C 1
ATOM 667 O O . ASP A 1 82 ? -16.973 -4.876 36.323 1.00 89.94 82 ASP A O 1
ATOM 671 N N . LEU A 1 83 ? -17.043 -5.876 34.318 1.00 89.81 83 LEU A N 1
ATOM 672 C CA . LEU A 1 83 ? -17.403 -4.671 33.571 1.00 89.81 83 LEU A CA 1
ATOM 673 C C . LEU A 1 83 ? -18.863 -4.264 33.786 1.00 89.81 83 LEU A C 1
ATOM 675 O O . LEU A 1 83 ? -19.790 -5.065 33.615 1.00 89.81 83 LEU A O 1
ATOM 679 N N . SER A 1 84 ? -19.080 -2.975 34.037 1.00 93.00 84 SER A N 1
ATOM 680 C CA . SER A 1 84 ? -20.409 -2.366 34.001 1.00 93.00 84 SER A CA 1
ATOM 681 C C . SER A 1 84 ? -21.007 -2.389 32.588 1.00 93.00 84 SER A C 1
ATOM 683 O O . SER A 1 84 ? -20.300 -2.447 31.580 1.00 93.00 84 SER A O 1
ATOM 685 N N . ALA A 1 85 ? -22.336 -2.277 32.488 1.00 91.19 85 ALA A N 1
ATOM 686 C CA . ALA A 1 85 ? -23.021 -2.211 31.193 1.00 91.19 85 ALA A CA 1
ATOM 687 C C . ALA A 1 85 ? -22.540 -1.032 30.321 1.00 91.19 85 ALA A C 1
ATOM 689 O O . ALA A 1 85 ? -22.484 -1.151 29.100 1.00 91.19 85 ALA A O 1
ATOM 690 N N . THR A 1 86 ? -22.170 0.090 30.945 1.00 92.62 86 THR A N 1
ATOM 691 C CA . THR A 1 86 ? -21.632 1.271 30.257 1.00 92.62 86 THR A CA 1
ATOM 692 C C . THR A 1 86 ? -20.242 1.026 29.682 1.00 92.62 86 THR A C 1
ATOM 694 O O . THR A 1 86 ? -19.992 1.395 28.539 1.00 92.62 86 THR A O 1
ATOM 697 N N . GLU A 1 87 ? -19.356 0.361 30.428 1.00 90.88 87 GLU A N 1
ATOM 698 C CA . GLU A 1 87 ? -18.012 0.025 29.940 1.00 90.88 87 GLU A CA 1
ATOM 699 C C . GLU A 1 87 ? -18.082 -1.015 28.818 1.00 90.88 87 GLU A C 1
ATOM 701 O O . GLU A 1 87 ? -17.410 -0.872 27.799 1.00 90.88 87 GLU A O 1
ATOM 706 N N . GLN A 1 88 ? -18.950 -2.026 28.948 1.00 91.25 88 GLN A N 1
ATOM 707 C CA . GLN A 1 88 ? -19.171 -3.004 27.878 1.00 91.25 88 GLN A CA 1
ATOM 708 C C . GLN A 1 88 ? -19.597 -2.332 26.568 1.00 91.25 88 GLN A C 1
ATOM 710 O O . GLN A 1 88 ? -19.095 -2.691 25.502 1.00 91.25 88 GLN A O 1
ATOM 715 N N . GLU A 1 89 ? -20.505 -1.357 26.631 1.00 92.69 89 GLU A N 1
ATOM 716 C CA . GLU A 1 89 ? -20.949 -0.634 25.440 1.00 92.69 89 GLU A CA 1
ATOM 717 C C . GLU A 1 89 ? -19.835 0.236 24.845 1.00 92.69 89 GLU A C 1
ATOM 719 O O . GLU A 1 89 ? -19.621 0.221 23.633 1.00 92.69 89 GLU A O 1
ATOM 724 N N . GLU A 1 90 ? -19.052 0.922 25.682 1.00 92.69 90 GLU A N 1
ATOM 725 C CA . GLU A 1 90 ? -17.909 1.712 25.218 1.00 92.69 90 GLU A CA 1
ATOM 726 C C . GLU A 1 90 ? -16.887 0.845 24.464 1.00 92.69 90 GLU A C 1
ATOM 728 O O . GLU A 1 90 ? -16.449 1.196 23.364 1.00 92.69 90 GLU A O 1
ATOM 733 N N . PHE A 1 91 ? -16.537 -0.322 25.011 1.00 91.25 91 PHE A N 1
ATOM 734 C CA . PHE A 1 91 ? -15.605 -1.238 24.357 1.00 91.25 91 PHE A CA 1
ATOM 735 C C . PHE A 1 91 ? -16.185 -1.875 23.088 1.00 91.25 91 PHE A C 1
ATOM 737 O O . PHE A 1 91 ? -15.442 -2.069 22.125 1.00 91.25 91 PHE A O 1
ATOM 744 N N . ARG A 1 92 ? -17.501 -2.126 23.014 1.00 90.31 92 ARG A N 1
ATOM 745 C CA . ARG A 1 92 ? -18.155 -2.554 21.761 1.00 90.31 92 ARG A CA 1
ATOM 746 C C . ARG A 1 92 ? -18.058 -1.490 20.671 1.00 90.31 92 ARG A C 1
ATOM 748 O O . ARG A 1 92 ? -17.735 -1.828 19.531 1.00 90.31 92 ARG A O 1
ATOM 755 N N . ILE A 1 93 ? -18.279 -0.218 21.010 1.00 93.00 93 ILE A N 1
ATOM 756 C CA . ILE A 1 93 ? -18.122 0.904 20.071 1.00 93.00 93 ILE A CA 1
ATOM 757 C C . ILE A 1 93 ? -16.667 0.996 19.593 1.00 93.00 93 ILE A C 1
ATOM 759 O O . ILE A 1 93 ? -16.417 1.147 18.395 1.00 93.00 93 ILE A O 1
ATOM 763 N N . ARG A 1 94 ? -15.693 0.841 20.498 1.00 91.25 94 ARG A N 1
ATOM 764 C CA . ARG A 1 94 ? -14.263 0.827 20.142 1.00 91.25 94 ARG A CA 1
ATOM 765 C C . ARG A 1 94 ? -13.905 -0.339 19.216 1.00 91.25 94 ARG A C 1
ATOM 767 O O . ARG A 1 94 ? -13.219 -0.111 18.221 1.00 91.25 94 ARG A O 1
ATOM 774 N N . CYS A 1 95 ? -14.419 -1.547 19.471 1.00 91.56 95 CYS A N 1
ATOM 775 C CA . CYS A 1 95 ? -14.273 -2.684 18.552 1.00 91.56 95 CYS A CA 1
ATOM 776 C C . CYS A 1 95 ? -14.827 -2.360 17.163 1.00 91.56 95 CYS A C 1
ATOM 778 O O . CYS A 1 95 ? -14.169 -2.621 16.157 1.00 91.56 95 CYS A O 1
ATOM 780 N N . ARG A 1 96 ? -16.032 -1.780 17.099 1.00 92.69 96 ARG A N 1
ATOM 781 C CA . ARG A 1 96 ? -16.656 -1.418 15.824 1.00 92.69 96 ARG A CA 1
ATOM 782 C C . ARG A 1 96 ? -15.802 -0.415 15.050 1.00 92.69 96 ARG A C 1
ATOM 784 O O . ARG A 1 96 ? -15.529 -0.647 13.881 1.00 92.69 96 ARG A O 1
ATOM 791 N N . SER A 1 97 ? -15.311 0.624 15.720 1.00 91.38 9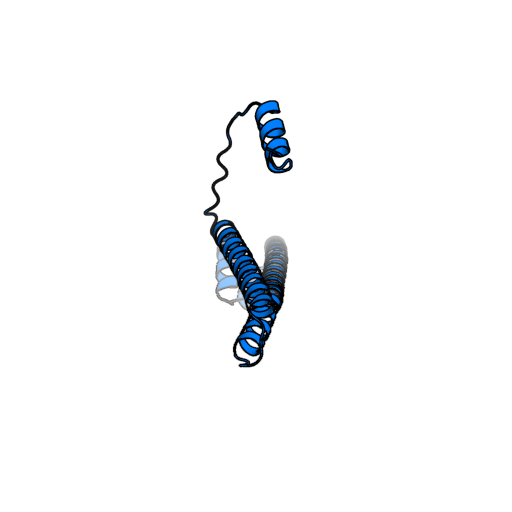7 SER A N 1
ATOM 792 C CA . SER A 1 97 ? -14.432 1.628 15.110 1.00 91.38 97 SER A CA 1
ATOM 793 C C . SER A 1 97 ? -13.127 1.020 14.570 1.00 91.38 97 SER A C 1
ATOM 795 O O . SER A 1 97 ? -12.699 1.331 13.459 1.00 91.38 97 SER A O 1
ATOM 797 N N . ALA A 1 98 ? -12.515 0.086 15.307 1.00 90.75 98 ALA A N 1
ATOM 798 C CA . ALA A 1 98 ? -11.313 -0.606 14.841 1.00 90.75 98 ALA A CA 1
ATOM 799 C C . ALA A 1 98 ? -11.586 -1.516 13.624 1.00 90.75 98 ALA A C 1
ATOM 801 O O . ALA A 1 98 ? -10.754 -1.594 12.718 1.00 90.75 98 ALA A O 1
ATOM 802 N N . LEU A 1 99 ? -12.760 -2.159 13.566 1.00 92.56 99 LEU A N 1
ATOM 803 C CA . LEU A 1 99 ? -13.221 -2.914 12.392 1.00 92.56 99 LEU A CA 1
ATOM 804 C C . LEU A 1 99 ? -13.468 -2.007 11.181 1.00 92.56 99 LEU A C 1
ATOM 806 O O . LEU A 1 99 ? -13.009 -2.334 10.090 1.00 92.56 99 LEU A O 1
ATOM 810 N N . ASP A 1 100 ? -14.118 -0.856 11.365 1.00 90.88 100 ASP A N 1
ATOM 811 C CA . ASP A 1 100 ? -14.357 0.108 10.281 1.00 90.88 100 ASP A CA 1
ATOM 812 C C . ASP A 1 100 ? -13.017 0.637 9.707 1.00 90.88 100 ASP A C 1
ATOM 814 O O . ASP A 1 100 ? -12.866 0.846 8.497 1.00 90.88 100 ASP A O 1
ATOM 818 N N . GLY A 1 101 ? -11.995 0.782 10.561 1.00 88.81 101 GLY A N 1
ATOM 819 C CA . GLY A 1 101 ? -10.623 1.084 10.142 1.00 88.81 101 GLY A CA 1
ATOM 820 C C . GLY A 1 101 ? -9.997 -0.011 9.267 1.00 88.81 101 GLY A C 1
ATOM 821 O O . GLY A 1 101 ? -9.379 0.296 8.245 1.00 88.81 101 GLY A O 1
ATOM 822 N N . LEU A 1 102 ? -10.194 -1.288 9.619 1.00 91.44 102 LEU A N 1
ATOM 823 C CA . LEU A 1 102 ? -9.755 -2.425 8.795 1.00 91.44 102 LEU A CA 1
ATOM 824 C C . LEU A 1 102 ? -10.491 -2.488 7.452 1.00 91.44 102 LEU A C 1
ATOM 826 O O . LEU A 1 102 ? -9.853 -2.734 6.428 1.00 91.44 102 LEU A O 1
ATOM 830 N N . GLU A 1 103 ? -11.804 -2.244 7.433 1.00 90.88 103 GLU A N 1
ATOM 831 C CA . GLU A 1 103 ? -12.595 -2.194 6.195 1.00 90.88 103 GLU A CA 1
ATOM 832 C C . GLU A 1 103 ? -12.085 -1.094 5.254 1.00 90.88 103 GLU A C 1
ATOM 834 O O . GLU A 1 103 ? -11.894 -1.334 4.061 1.00 90.88 103 GLU A O 1
ATOM 839 N N . THR A 1 104 ? -11.784 0.090 5.795 1.00 88.94 104 THR A N 1
ATOM 840 C CA . THR A 1 104 ? -11.224 1.215 5.026 1.00 88.94 104 THR A CA 1
ATOM 841 C C . THR A 1 104 ? -9.865 0.867 4.415 1.00 88.94 104 THR A C 1
ATOM 843 O O . THR A 1 104 ? -9.604 1.165 3.244 1.00 88.94 104 THR A O 1
ATOM 846 N N . LEU A 1 105 ? -8.999 0.200 5.182 1.00 88.88 105 LEU A N 1
ATOM 847 C CA . LEU A 1 105 ? -7.696 -0.242 4.694 1.00 88.88 105 LEU A CA 1
ATOM 848 C C . LEU A 1 105 ? -7.832 -1.296 3.587 1.00 88.88 105 LEU A C 1
ATOM 850 O O . LEU A 1 105 ? -7.174 -1.195 2.551 1.00 88.88 105 LEU A O 1
ATOM 854 N N . LEU A 1 106 ? -8.726 -2.273 3.764 1.00 89.12 106 LEU A N 1
ATOM 855 C CA . LEU A 1 106 ? -9.000 -3.299 2.757 1.00 89.12 106 LEU A CA 1
ATOM 856 C C . LEU A 1 106 ? -9.536 -2.686 1.457 1.00 89.12 106 LEU A C 1
ATOM 858 O O . LEU A 1 106 ? -9.091 -3.051 0.369 1.00 89.12 106 LEU A O 1
ATOM 862 N N . GLN A 1 107 ? -10.460 -1.731 1.563 1.00 88.31 107 GLN A N 1
ATOM 863 C CA . GLN A 1 107 ? -10.994 -1.012 0.410 1.00 88.31 107 GLN A CA 1
ATOM 864 C C . GLN A 1 107 ? -9.889 -0.255 -0.339 1.00 88.31 107 GLN A C 1
ATOM 866 O O . GLN A 1 107 ? -9.815 -0.333 -1.566 1.00 88.31 107 GLN A O 1
ATOM 871 N N . SER A 1 108 ? -8.991 0.404 0.396 1.00 86.69 108 SER A N 1
ATOM 872 C CA . SER A 1 108 ? -7.848 1.117 -0.186 1.00 86.69 108 SER A CA 1
ATOM 873 C C . SER A 1 108 ? -6.915 0.162 -0.945 1.00 86.69 108 SER A C 1
ATOM 875 O O . SER A 1 108 ? -6.492 0.460 -2.060 1.00 86.69 108 SER A O 1
ATOM 877 N N . LEU A 1 109 ? -6.662 -1.035 -0.405 1.00 86.31 109 LEU A N 1
ATOM 878 C CA . LEU A 1 109 ? -5.866 -2.071 -1.078 1.00 86.31 109 LEU A CA 1
ATOM 879 C C . LEU A 1 109 ? -6.509 -2.571 -2.375 1.00 86.31 109 LEU A C 1
ATOM 881 O O . LEU A 1 109 ? -5.822 -2.758 -3.380 1.00 86.31 109 LEU A O 1
ATOM 885 N N . LEU A 1 110 ? -7.830 -2.765 -2.376 1.00 84.81 110 LEU A N 1
ATOM 886 C CA . LEU A 1 110 ? -8.568 -3.160 -3.578 1.00 84.81 110 LEU A CA 1
ATOM 887 C C . LEU A 1 110 ? -8.514 -2.079 -4.662 1.00 84.81 110 LEU A C 1
ATOM 889 O O . LEU A 1 110 ? -8.473 -2.401 -5.850 1.00 84.81 110 LEU A O 1
ATOM 893 N N . GLU A 1 111 ? -8.530 -0.804 -4.276 1.00 83.25 111 GLU A N 1
ATOM 894 C CA . GLU A 1 111 ? -8.394 0.316 -5.209 1.00 83.25 111 GLU A CA 1
ATOM 895 C C . GLU A 1 111 ? -6.993 0.384 -5.820 1.00 83.25 111 GLU A C 1
ATOM 897 O O . GLU A 1 111 ? -6.883 0.512 -7.042 1.00 83.25 111 GLU A O 1
ATOM 902 N N . ILE A 1 112 ? -5.941 0.192 -5.016 1.00 80.88 112 ILE A N 1
ATOM 903 C CA . ILE A 1 112 ? -4.559 0.130 -5.516 1.00 80.88 112 ILE A CA 1
ATOM 904 C C . ILE A 1 112 ? -4.384 -1.054 -6.476 1.00 80.88 112 ILE A C 1
ATOM 906 O O . ILE A 1 112 ? -3.897 -0.877 -7.590 1.00 80.88 112 ILE A O 1
ATOM 910 N N . SER A 1 113 ? -4.893 -2.239 -6.126 1.00 78.00 113 SER A N 1
ATOM 911 C CA . SER A 1 113 ? -4.826 -3.419 -7.001 1.00 78.00 113 SER A CA 1
ATOM 912 C C . SER A 1 113 ? -5.525 -3.199 -8.354 1.00 78.00 113 SER A C 1
ATOM 914 O O . SER A 1 113 ? -5.028 -3.613 -9.407 1.00 78.00 113 SER A O 1
ATOM 916 N N . LYS A 1 114 ? -6.664 -2.493 -8.369 1.00 79.00 114 LYS A N 1
ATOM 917 C CA . LYS A 1 114 ? -7.340 -2.102 -9.621 1.00 79.00 114 LYS A CA 1
ATOM 918 C C . LYS A 1 114 ? -6.515 -1.107 -10.438 1.00 79.00 114 LYS A C 1
ATOM 920 O O . LYS A 1 114 ? -6.581 -1.141 -11.668 1.00 79.00 114 LYS A O 1
ATOM 925 N N . MET A 1 115 ? -5.783 -0.214 -9.773 1.00 76.31 115 MET A N 1
ATOM 926 C CA . MET A 1 115 ? -4.914 0.766 -10.423 1.00 76.31 115 MET A CA 1
ATOM 927 C C . MET A 1 115 ? -3.731 0.084 -11.116 1.00 76.31 115 MET A C 1
ATOM 929 O O . MET A 1 115 ? -3.509 0.328 -12.299 1.00 76.31 115 MET A O 1
ATOM 933 N N . GLU A 1 116 ? -3.040 -0.821 -10.420 1.00 70.00 116 GLU A N 1
ATOM 934 C CA . GLU A 1 116 ? -1.870 -1.548 -10.940 1.00 70.00 116 GLU A CA 1
ATOM 935 C C . GLU A 1 116 ? -2.215 -2.488 -12.098 1.00 70.00 116 GLU A C 1
ATOM 937 O O . GLU A 1 116 ? -1.477 -2.591 -13.073 1.00 70.00 116 GLU A O 1
ATOM 942 N N . THR A 1 117 ? -3.381 -3.132 -12.047 1.00 72.94 117 THR A N 1
ATOM 943 C CA . THR A 1 117 ? -3.860 -4.005 -13.134 1.00 72.94 117 THR A CA 1
ATOM 944 C C . THR A 1 117 ? -4.366 -3.235 -14.361 1.00 72.94 117 THR A C 1
ATOM 946 O O . THR A 1 117 ? -4.822 -3.847 -15.328 1.00 72.94 117 THR A O 1
ATOM 949 N N . GLY A 1 118 ? -4.324 -1.896 -14.344 1.00 62.75 118 GLY A N 1
ATOM 950 C CA . GLY A 1 118 ? -4.837 -1.053 -15.428 1.00 62.75 118 GLY A CA 1
ATOM 951 C C . GLY A 1 118 ? -6.360 -1.127 -15.600 1.00 62.75 118 GLY A C 1
ATOM 952 O O . GLY A 1 118 ? -6.893 -0.677 -16.615 1.00 62.75 118 GLY A O 1
ATOM 953 N N . LEU A 1 119 ? -7.083 -1.687 -14.621 1.00 60.25 119 LEU A N 1
ATOM 954 C CA . LEU A 1 119 ? -8.541 -1.844 -14.656 1.00 60.25 119 LEU A CA 1
ATOM 955 C C . LEU A 1 119 ? -9.287 -0.530 -14.377 1.00 60.25 119 LEU A C 1
ATOM 957 O O . LEU A 1 119 ? -10.496 -0.443 -14.613 1.00 60.25 119 LEU A O 1
ATOM 961 N N . ILE A 1 120 ? -8.594 0.511 -13.908 1.00 63.72 120 ILE A N 1
ATOM 962 C CA . ILE A 1 120 ? -9.170 1.852 -13.769 1.00 63.72 120 ILE A CA 1
ATOM 963 C C . ILE A 1 120 ? -9.246 2.519 -15.148 1.00 63.72 120 ILE A C 1
ATOM 965 O O . ILE A 1 120 ? -8.322 3.187 -15.608 1.00 63.72 120 ILE A O 1
ATOM 969 N N . GLN A 1 121 ? -10.395 2.382 -15.809 1.00 61.69 121 GLN A N 1
ATOM 970 C CA . GLN A 1 121 ? -10.706 3.167 -17.003 1.00 61.69 121 GLN A CA 1
ATOM 971 C C . GLN A 1 121 ? -11.234 4.553 -16.614 1.00 61.69 121 GLN A C 1
ATOM 973 O O . GLN A 1 121 ? -12.345 4.698 -16.098 1.00 61.69 121 GLN A O 1
ATOM 978 N N . ILE A 1 122 ? -10.459 5.599 -16.910 1.00 71.44 122 ILE A N 1
ATOM 979 C CA . ILE A 1 122 ? -10.908 6.986 -16.740 1.00 71.44 122 ILE A CA 1
ATOM 980 C C . ILE A 1 122 ? -11.957 7.309 -17.811 1.00 71.44 122 ILE A C 1
ATOM 982 O O . ILE A 1 122 ? -11.636 7.560 -18.974 1.00 71.44 122 ILE A O 1
ATOM 986 N N . ASN A 1 123 ? -13.227 7.358 -17.409 1.00 75.00 123 ASN A N 1
ATOM 987 C CA . ASN A 1 123 ? -14.322 7.765 -18.286 1.00 75.00 123 ASN A CA 1
ATOM 988 C C . ASN A 1 123 ? -14.427 9.299 -18.352 1.00 75.00 123 ASN A C 1
ATOM 990 O O . ASN A 1 123 ? -15.107 9.930 -17.538 1.00 75.00 123 ASN A O 1
ATOM 994 N N . LYS A 1 124 ? -13.735 9.910 -19.320 1.00 77.75 124 LYS A N 1
ATOM 995 C CA . LYS A 1 124 ? -13.761 11.364 -19.540 1.00 77.75 124 LYS A CA 1
ATOM 996 C C . LYS A 1 124 ? -15.133 11.798 -20.066 1.00 77.75 124 LYS A C 1
ATOM 998 O O . LYS A 1 124 ? -15.513 11.452 -21.181 1.00 77.75 124 LYS A O 1
ATOM 1003 N N . LYS A 1 125 ? -15.854 12.616 -19.295 1.00 84.25 125 LYS A N 1
ATOM 1004 C CA . LYS A 1 125 ? -17.144 13.207 -19.688 1.00 84.25 125 LYS A CA 1
ATOM 1005 C C . LYS A 1 125 ? -17.073 14.730 -19.631 1.00 84.25 125 LYS A C 1
ATOM 1007 O O . LYS A 1 125 ? -16.479 15.285 -18.711 1.00 84.25 125 LYS A O 1
ATOM 1012 N N . LYS A 1 126 ? -17.701 15.413 -20.597 1.00 85.19 126 LYS A N 1
ATOM 1013 C CA . LYS A 1 126 ? -17.944 16.860 -20.496 1.00 85.19 126 LYS A CA 1
ATOM 1014 C C . LYS A 1 126 ? -19.041 17.084 -19.461 1.00 85.19 126 LYS A C 1
ATOM 1016 O O . LYS A 1 126 ? -20.164 16.631 -19.657 1.00 85.19 126 LYS A O 1
ATOM 1021 N N . LEU A 1 127 ? -18.695 17.762 -18.376 1.00 86.88 127 LEU A N 1
ATOM 1022 C CA . LEU A 1 127 ? -19.595 18.098 -17.278 1.00 86.88 127 LEU A CA 1
ATOM 1023 C C . LEU A 1 127 ? -19.460 19.597 -16.979 1.00 86.88 127 LEU A C 1
ATOM 1025 O O . LEU A 1 127 ? -18.352 20.131 -17.100 1.00 86.88 127 LEU A O 1
ATOM 1029 N N . PRO A 1 128 ? -20.546 20.293 -16.604 1.00 91.06 128 PRO A N 1
ATOM 1030 C CA . PRO A 1 128 ? -20.452 21.666 -16.133 1.00 91.06 128 PRO A CA 1
ATOM 1031 C C . PRO A 1 128 ? -19.551 21.754 -14.898 1.00 91.06 128 PRO A C 1
ATOM 1033 O O . PRO A 1 128 ? -19.698 20.997 -13.935 1.00 91.06 128 PRO A O 1
ATOM 1036 N N . LEU A 1 129 ? -18.613 22.704 -14.915 1.00 89.75 129 LEU A N 1
ATOM 1037 C CA . LEU A 1 129 ? -1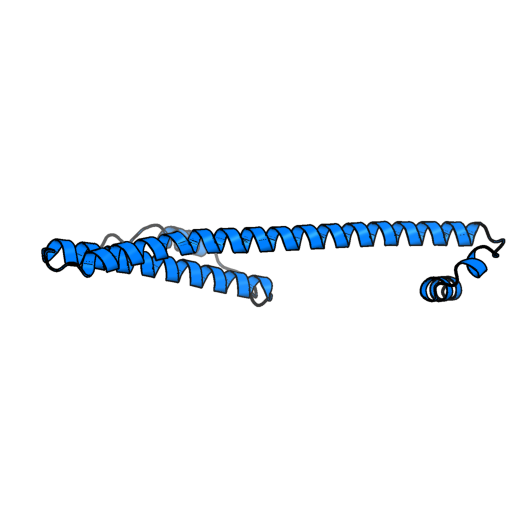7.675 22.898 -13.808 1.00 89.75 129 LEU A CA 1
ATOM 1038 C C . LEU A 1 129 ? -18.410 23.210 -12.496 1.00 89.75 129 LEU A C 1
ATOM 1040 O O . LEU A 1 129 ? -18.049 22.671 -11.453 1.00 89.75 129 LEU A O 1
ATOM 1044 N N . MET A 1 130 ? -19.473 24.020 -12.560 1.00 90.88 130 MET A N 1
ATOM 1045 C CA . MET A 1 130 ? -20.259 24.382 -11.377 1.00 90.88 130 MET A CA 1
ATOM 1046 C C . MET A 1 130 ? -20.902 23.171 -10.704 1.00 90.88 130 MET A C 1
ATOM 1048 O O . MET A 1 130 ? -20.854 23.080 -9.482 1.00 90.88 130 MET A O 1
ATOM 1052 N N . ASP A 1 131 ? -21.409 22.204 -11.468 1.00 88.19 131 ASP A N 1
ATOM 1053 C CA . ASP A 1 131 ? -22.007 20.989 -10.901 1.00 88.19 131 ASP A CA 1
ATOM 1054 C C . ASP A 1 131 ? -20.964 20.148 -10.153 1.00 88.19 131 ASP A C 1
ATOM 1056 O O . ASP A 1 131 ? -21.249 19.569 -9.102 1.00 88.19 131 ASP A O 1
ATOM 1060 N N . THR A 1 132 ? -19.729 20.123 -10.663 1.00 87.81 132 THR A N 1
ATOM 1061 C CA . THR A 1 132 ? -18.601 19.432 -10.021 1.00 87.81 132 THR A CA 1
ATOM 1062 C C . THR A 1 132 ? -18.216 20.117 -8.708 1.00 87.81 132 THR A C 1
ATOM 1064 O O . THR A 1 132 ? -18.058 19.445 -7.688 1.00 87.81 132 THR A O 1
ATOM 1067 N N . VAL A 1 133 ? -18.130 21.452 -8.709 1.00 90.12 133 VAL A N 1
ATOM 1068 C CA . VAL A 1 133 ? -17.815 22.255 -7.514 1.00 90.12 133 VAL A CA 1
ATOM 1069 C C . VAL A 1 133 ? -18.907 22.108 -6.453 1.00 90.12 133 VAL A C 1
ATOM 1071 O O . VAL A 1 133 ? -18.599 21.811 -5.301 1.00 90.12 133 VAL A O 1
ATOM 1074 N N . ILE A 1 134 ? -20.182 22.232 -6.833 1.00 90.12 134 ILE A N 1
ATOM 1075 C CA . ILE A 1 134 ? -21.324 22.067 -5.921 1.00 90.12 134 ILE A CA 1
ATOM 1076 C C . ILE A 1 134 ? -21.335 20.657 -5.320 1.00 90.12 134 ILE A C 1
ATOM 1078 O O . ILE A 1 134 ? -21.523 20.502 -4.115 1.00 90.12 134 ILE A O 1
ATOM 1082 N N . SER A 1 135 ? -21.084 19.623 -6.129 1.00 86.62 135 SER A N 1
ATOM 1083 C CA . SER A 1 135 ? -21.024 18.235 -5.648 1.00 86.62 135 SER A CA 1
ATOM 1084 C C . SER A 1 135 ? -19.889 18.010 -4.646 1.00 86.62 135 SER A C 1
ATOM 1086 O O . SER A 1 135 ? -20.076 17.285 -3.670 1.00 86.62 135 SER A O 1
ATOM 1088 N N . ALA A 1 136 ? -18.726 18.629 -4.862 1.00 86.69 136 ALA A N 1
ATOM 1089 C CA . ALA A 1 136 ? -17.591 18.539 -3.947 1.00 86.69 136 ALA A CA 1
ATOM 1090 C C . ALA A 1 136 ? -17.874 19.254 -2.616 1.00 86.69 136 ALA A C 1
ATOM 1092 O O . ALA A 1 136 ? -17.652 18.675 -1.555 1.00 86.69 136 ALA A O 1
ATOM 1093 N N . VAL A 1 137 ? -18.434 20.468 -2.666 1.00 88.44 137 VAL A N 1
ATOM 1094 C CA . VAL A 1 137 ? -18.809 21.245 -1.469 1.00 88.44 137 VAL A CA 1
ATOM 1095 C C . VAL A 1 137 ? -19.902 20.533 -0.666 1.00 88.44 137 VAL A C 1
ATOM 1097 O O . VAL A 1 137 ? -19.817 20.429 0.554 1.00 88.44 137 VAL A O 1
ATOM 1100 N N . ASN A 1 138 ? -20.900 19.956 -1.335 1.00 86.31 138 ASN A N 1
ATOM 1101 C CA . ASN A 1 138 ? -21.967 19.212 -0.661 1.00 86.31 138 ASN A CA 1
ATOM 1102 C C . ASN A 1 138 ? -21.482 17.920 0.017 1.00 86.31 138 ASN A C 1
ATOM 1104 O O . ASN A 1 138 ? -22.172 17.410 0.893 1.00 86.31 138 ASN A O 1
ATOM 1108 N N . ARG A 1 139 ? -20.324 17.371 -0.374 1.00 80.06 139 ARG A N 1
ATOM 1109 C CA . ARG A 1 139 ? -19.728 16.203 0.298 1.00 80.06 139 ARG A CA 1
ATOM 1110 C C . ARG A 1 139 ? -19.014 16.565 1.597 1.00 80.06 139 ARG A C 1
ATOM 1112 O O . ARG A 1 139 ? -18.875 15.695 2.449 1.00 80.06 139 ARG A O 1
ATOM 1119 N N . THR A 1 140 ? -18.552 17.805 1.749 1.00 79.81 140 THR A N 1
ATOM 1120 C CA . THR A 1 140 ? -17.814 18.256 2.940 1.00 79.81 140 THR A CA 1
ATOM 1121 C C . THR A 1 140 ? -18.703 18.937 3.975 1.00 79.81 140 THR A C 1
ATOM 1123 O O . THR A 1 140 ? -18.330 18.995 5.144 1.00 79.81 140 THR A O 1
ATOM 1126 N N . TYR A 1 141 ? -19.892 19.402 3.585 1.00 73.38 141 TYR A N 1
ATOM 1127 C CA . TYR A 1 141 ? -20.908 19.876 4.519 1.00 73.38 141 TYR A CA 1
ATOM 1128 C C . TYR A 1 141 ? -21.845 18.725 4.912 1.00 73.38 141 TYR A C 1
ATOM 1130 O O . TYR A 1 141 ? -22.676 18.320 4.093 1.00 73.38 141 TYR A O 1
ATOM 1138 N N . PRO A 1 142 ? -21.780 18.193 6.149 1.00 59.22 142 PRO A N 1
ATOM 1139 C CA . PRO A 1 142 ? -22.857 17.349 6.639 1.00 59.22 142 PRO A CA 1
ATOM 1140 C C . PRO A 1 142 ? -24.137 18.189 6.630 1.00 59.22 142 PRO A C 1
ATOM 1142 O O . PRO A 1 142 ? -24.151 19.326 7.104 1.00 59.22 142 PRO A O 1
ATOM 1145 N N . LYS A 1 143 ? -25.210 17.655 6.038 1.00 49.47 143 LYS A N 1
ATOM 1146 C CA . LYS A 1 143 ? -26.539 18.256 6.148 1.00 49.47 143 LYS A CA 1
ATOM 1147 C C . LYS A 1 143 ? -26.914 18.273 7.630 1.00 49.47 143 LYS A C 1
ATOM 1149 O O . LYS A 1 143 ? -27.363 17.261 8.152 1.00 49.47 143 LYS A O 1
ATOM 1154 N N . SER A 1 144 ? -26.707 19.406 8.292 1.00 46.56 144 SER A N 1
ATOM 1155 C CA . SER A 1 144 ? -27.325 19.707 9.578 1.00 46.56 144 SER A CA 1
ATOM 1156 C C . SER A 1 144 ? -28.827 19.835 9.337 1.00 46.56 144 SER A C 1
ATOM 1158 O O . SER A 1 144 ? -29.300 20.870 8.865 1.00 46.56 144 SER A O 1
ATOM 1160 N N . GLY A 1 145 ? -29.543 18.741 9.576 1.00 37.34 145 GLY A N 1
ATOM 1161 C CA . GLY A 1 145 ? -30.995 18.659 9.657 1.00 37.34 145 GLY A CA 1
ATOM 1162 C C . GLY A 1 145 ? -31.360 17.886 10.907 1.00 37.34 145 GLY A C 1
ATOM 1163 O O . GLY A 1 145 ? -30.695 16.854 11.144 1.00 37.34 145 GLY A O 1
#

pLDDT: mean 81.58, std 12.51, range [37.34, 94.81]